Protein AF-A0A392S5E1-F1 (afdb_monomer_lite)

Foldseek 3Di:
DDDDDDDDQDDAPDKDKDKDKDDDPPDDIDMWIFIAHSVRHTDDIGD

Sequence (47 aa):
TEVMIKWKPPMEGWVKLNTDGAYKEGSAAECGGVIRNSNGGLAWRFY

Organism: NCBI:txid97028

Secondary structure (DSSP, 8-state):
--------PPPTTPPEEEEEEE--TTS--EEEEEEE-TTS-EEEEE-

Radius of gyration: 14.72 Å; chains: 1; bounding box: 30×27×37 Å

pLDDT: mean 94.71, std 4.63, range [77.12, 98.38]

InterPro domains:
  IPR053151 Ribonuclease H-like [PTHR47723] (2-42)

Structure (mmCIF, N/CA/C/O backbone):
data_AF-A0A392S5E1-F1
#
_entry.id   AF-A0A392S5E1-F1
#
loop_
_atom_site.group_PDB
_atom_site.id
_atom_site.type_symbol
_atom_site.label_atom_id
_atom_site.label_alt_id
_atom_site.label_comp_id
_atom_site.label_asym_id
_atom_site.label_entity_id
_atom_site.label_seq_id
_atom_site.pdbx_PDB_ins_code
_atom_site.Cartn_x
_atom_site.Cartn_y
_atom_site.Cartn_z
_atom_site.occupancy
_atom_site.B_iso_or_equiv
_atom_site.auth_seq_id
_atom_site.auth_comp_id
_atom_site.auth_asym_id
_atom_site.auth_atom_id
_atom_site.pdbx_PDB_model_num
ATOM 1 N N . THR A 1 1 ? 16.101 21.291 16.114 1.00 77.12 1 THR A N 1
ATOM 2 C CA . THR A 1 1 ? 15.482 20.230 16.935 1.00 77.12 1 THR A CA 1
ATOM 3 C C . THR A 1 1 ? 14.775 19.272 16.006 1.00 77.12 1 THR A C 1
ATOM 5 O O . THR A 1 1 ? 14.074 19.752 15.125 1.00 77.12 1 THR A O 1
ATOM 8 N N . GLU A 1 2 ? 14.982 17.965 16.140 1.00 81.50 2 GLU A N 1
ATOM 9 C CA . GLU A 1 2 ? 14.288 16.953 15.328 1.00 81.50 2 GLU A CA 1
ATOM 10 C C . GLU A 1 2 ? 12.945 16.573 15.969 1.00 81.50 2 GLU A C 1
ATOM 12 O O . GLU A 1 2 ? 12.834 16.517 17.195 1.00 81.50 2 GLU A O 1
ATOM 17 N N . VAL A 1 3 ? 11.918 16.327 15.149 1.00 86.25 3 VAL A N 1
ATOM 18 C CA . VAL A 1 3 ? 10.595 15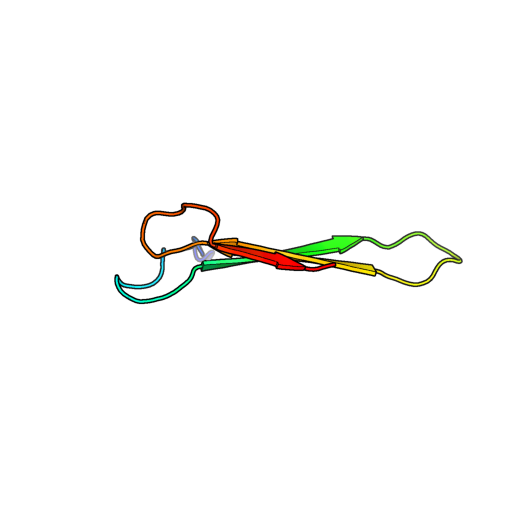.865 15.595 1.00 86.25 3 VAL A CA 1
ATOM 19 C C . VAL A 1 3 ? 10.361 14.466 15.044 1.00 86.25 3 VAL A C 1
ATOM 21 O O . VAL A 1 3 ? 10.360 14.258 13.834 1.00 86.25 3 VAL A O 1
ATOM 24 N N . MET A 1 4 ? 10.129 13.505 15.936 1.00 85.81 4 MET A N 1
ATOM 25 C CA . MET A 1 4 ? 9.756 12.143 15.559 1.00 85.81 4 MET A CA 1
ATOM 26 C C . MET A 1 4 ? 8.324 12.114 15.018 1.00 85.81 4 MET A C 1
ATOM 28 O O . MET A 1 4 ? 7.359 12.159 15.786 1.00 85.81 4 MET A O 1
ATOM 32 N N . ILE A 1 5 ? 8.181 11.998 13.697 1.00 90.00 5 ILE A N 1
ATOM 33 C CA . ILE A 1 5 ? 6.892 11.741 13.050 1.00 90.00 5 ILE A CA 1
ATOM 34 C C . ILE A 1 5 ? 6.734 10.233 12.877 1.00 90.00 5 ILE A C 1
ATOM 36 O O . ILE A 1 5 ? 7.474 9.594 12.135 1.00 90.00 5 ILE A O 1
ATOM 40 N N . LYS A 1 6 ? 5.751 9.663 13.578 1.00 89.88 6 LYS A N 1
ATOM 41 C CA . LYS A 1 6 ? 5.366 8.256 13.443 1.00 89.88 6 LYS A CA 1
ATOM 42 C C . LYS A 1 6 ? 3.953 8.142 12.906 1.00 89.88 6 LYS A C 1
ATOM 44 O O . LYS A 1 6 ? 3.082 8.944 13.245 1.00 89.88 6 LYS A O 1
ATOM 49 N N . TRP A 1 7 ? 3.713 7.095 12.127 1.00 89.06 7 TRP A N 1
ATOM 50 C CA . TRP A 1 7 ? 2.359 6.747 11.734 1.00 89.06 7 TRP A CA 1
ATOM 51 C C . TRP A 1 7 ? 1.538 6.359 12.969 1.00 89.06 7 TRP A C 1
ATOM 53 O O . TRP A 1 7 ? 1.985 5.578 13.814 1.00 89.06 7 TRP A O 1
ATOM 63 N N . LYS A 1 8 ? 0.327 6.907 13.068 1.00 89.50 8 LYS A N 1
ATOM 64 C CA . LYS A 1 8 ? -0.679 6.500 14.046 1.00 89.50 8 LYS A CA 1
ATOM 65 C C . LYS A 1 8 ? -1.863 5.913 13.277 1.00 89.50 8 LYS A C 1
ATOM 67 O O . LYS A 1 8 ? -2.345 6.578 12.359 1.00 89.50 8 LYS A O 1
ATOM 72 N N . PRO A 1 9 ? -2.343 4.708 13.630 1.00 88.56 9 PRO A N 1
ATOM 73 C CA . PRO A 1 9 ? -3.529 4.160 12.994 1.00 88.56 9 PRO A CA 1
ATOM 74 C C . PRO A 1 9 ? -4.726 5.101 13.182 1.00 88.56 9 PRO A C 1
ATOM 76 O O . PRO A 1 9 ? -4.872 5.685 14.262 1.00 88.56 9 PRO A O 1
ATOM 79 N N . PRO A 1 10 ? -5.584 5.247 12.156 1.00 91.75 10 PRO A N 1
ATOM 80 C CA . PRO A 1 10 ? -6.833 5.978 12.294 1.00 91.75 10 PRO A CA 1
ATOM 81 C C . PRO A 1 10 ? -7.757 5.269 13.294 1.00 91.75 10 PRO A C 1
ATOM 83 O O . PRO A 1 10 ? -7.556 4.096 13.623 1.00 91.75 10 PRO A O 1
ATOM 86 N N . MET A 1 11 ? -8.757 5.999 13.787 1.00 93.75 11 MET A N 1
ATOM 87 C CA . MET A 1 11 ? -9.730 5.484 14.752 1.00 93.75 11 MET A CA 1
ATOM 88 C C . MET A 1 11 ? -10.519 4.294 14.189 1.00 93.75 11 MET A C 1
ATOM 90 O O . MET A 1 11 ? -10.605 4.093 12.976 1.00 93.75 11 MET A O 1
ATOM 94 N N . GLU A 1 12 ? -11.127 3.511 15.076 1.00 95.25 12 GLU A N 1
ATOM 95 C CA . GLU A 1 12 ? -12.065 2.463 14.678 1.00 95.25 12 GLU A CA 1
ATOM 96 C C . GLU A 1 12 ? -13.206 3.034 13.812 1.00 95.25 12 GLU A C 1
ATOM 98 O O . GLU A 1 12 ? -13.589 4.196 13.954 1.00 95.25 12 GLU A O 1
ATOM 103 N N . GLY A 1 13 ? -13.692 2.242 12.851 1.00 94.56 13 GLY A N 1
ATOM 104 C CA . GLY A 1 13 ? -14.643 2.682 11.822 1.00 94.56 13 GLY A CA 1
ATOM 105 C C . GLY A 1 13 ? -14.000 3.302 10.575 1.00 94.56 13 GLY A C 1
ATOM 106 O O . GLY A 1 13 ? -14.627 3.323 9.519 1.00 94.56 13 GLY A O 1
ATOM 107 N N . TRP A 1 14 ? -12.735 3.728 10.644 1.00 96.88 14 TRP A N 1
ATOM 108 C CA . TRP A 1 14 ? -11.989 4.197 9.475 1.00 96.88 14 TRP A CA 1
ATOM 109 C C . TRP A 1 14 ? -11.261 3.061 8.756 1.00 96.88 14 TRP A C 1
ATOM 111 O O . TRP A 1 14 ? -10.836 2.065 9.354 1.00 96.88 14 TRP A O 1
ATOM 121 N N . VAL A 1 15 ? -11.040 3.263 7.459 1.00 95.88 15 VAL A N 1
ATOM 122 C CA . VAL A 1 15 ? -10.152 2.422 6.653 1.00 95.88 15 VAL A CA 1
ATOM 123 C C . VAL A 1 15 ? -8.725 2.966 6.667 1.00 95.88 15 VAL A C 1
ATOM 125 O O . VAL A 1 15 ? -8.494 4.169 6.780 1.00 95.88 15 VAL A O 1
ATOM 128 N N . LYS A 1 16 ? -7.748 2.070 6.544 1.00 96.06 16 LYS A N 1
ATOM 129 C CA . LYS A 1 16 ? -6.341 2.419 6.332 1.00 96.06 16 LYS A CA 1
ATOM 130 C C . LYS A 1 16 ? -6.062 2.338 4.839 1.00 96.06 16 LYS A C 1
ATOM 132 O O . LYS A 1 16 ? -6.356 1.316 4.223 1.00 96.06 16 LYS A O 1
ATOM 137 N N . LEU A 1 17 ? -5.481 3.392 4.285 1.00 95.88 17 LEU A N 1
ATOM 138 C CA . LEU A 1 17 ? -5.023 3.422 2.905 1.00 95.88 17 LEU A CA 1
ATOM 139 C C . LEU A 1 17 ? -3.500 3.309 2.887 1.00 95.88 17 LEU A C 1
ATOM 141 O O . LEU A 1 17 ? -2.806 4.095 3.529 1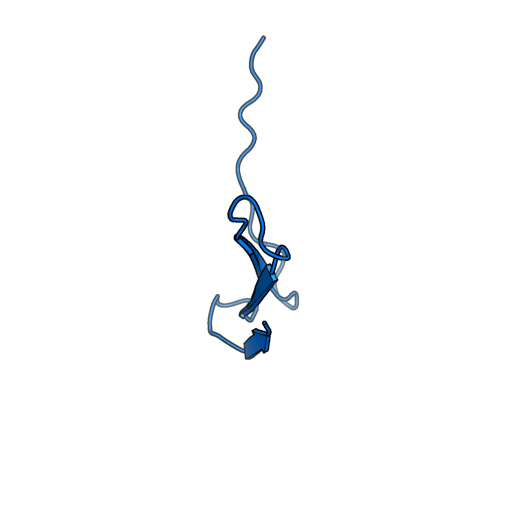.00 95.88 17 LEU A O 1
ATOM 145 N N . ASN A 1 18 ? -2.990 2.331 2.149 1.00 95.75 18 ASN A N 1
ATOM 146 C CA . ASN A 1 18 ? -1.568 2.193 1.887 1.00 95.75 18 ASN A CA 1
ATOM 147 C C . ASN A 1 18 ? -1.367 2.185 0.380 1.00 95.75 18 ASN A C 1
ATOM 149 O O . ASN A 1 18 ? -1.892 1.302 -0.295 1.00 95.75 18 ASN A O 1
ATOM 153 N N . THR A 1 19 ? -0.621 3.161 -0.115 1.00 97.00 19 THR A N 1
ATOM 154 C CA . THR A 1 1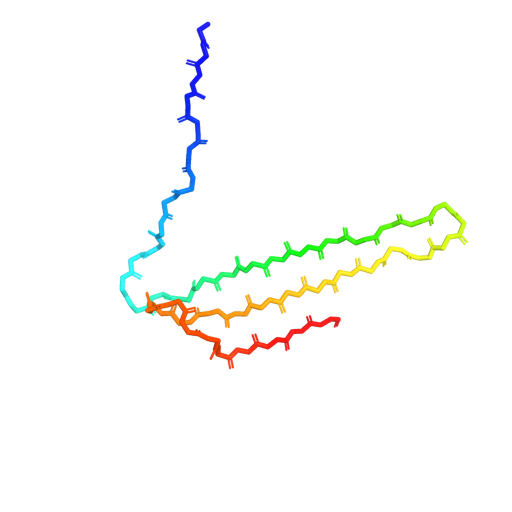9 ? -0.313 3.327 -1.533 1.00 97.00 19 THR A CA 1
ATOM 155 C C . THR A 1 19 ? 1.184 3.284 -1.741 1.00 97.00 19 THR A C 1
ATOM 157 O O . THR A 1 19 ? 1.935 3.702 -0.860 1.00 97.00 19 THR A O 1
ATOM 160 N N . ASP A 1 20 ? 1.597 2.835 -2.912 1.00 97.81 20 ASP A N 1
ATOM 161 C CA . ASP A 1 20 ? 2.966 2.971 -3.379 1.00 97.81 20 ASP A CA 1
ATOM 162 C C . ASP A 1 20 ? 2.967 3.336 -4.863 1.00 97.81 20 ASP A C 1
ATOM 164 O O . ASP A 1 20 ? 2.004 3.062 -5.587 1.00 97.81 20 ASP A O 1
ATOM 168 N N . GLY A 1 21 ? 4.031 4.002 -5.292 1.00 97.38 21 GLY A N 1
ATOM 169 C CA . GLY A 1 21 ? 4.234 4.408 -6.674 1.00 97.38 21 GLY A CA 1
ATOM 170 C C . GLY A 1 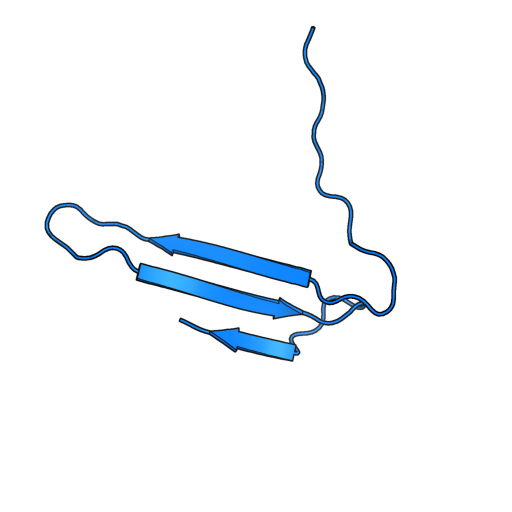21 ? 5.576 3.905 -7.170 1.00 97.38 21 GLY A C 1
ATOM 171 O O . GLY A 1 21 ? 6.581 4.023 -6.472 1.00 97.38 21 GLY A O 1
ATOM 172 N N . ALA A 1 22 ? 5.601 3.380 -8.390 1.00 97.50 22 ALA A N 1
ATOM 173 C CA . ALA A 1 22 ? 6.822 2.936 -9.038 1.00 97.50 22 ALA A CA 1
ATOM 174 C C . ALA A 1 22 ? 7.082 3.771 -10.291 1.00 97.50 22 ALA A C 1
ATOM 176 O O . ALA A 1 22 ? 6.180 4.073 -11.075 1.00 97.50 22 ALA A O 1
ATOM 177 N N . TYR A 1 23 ? 8.345 4.134 -10.483 1.00 97.62 23 TYR A N 1
ATOM 178 C CA . TYR A 1 23 ? 8.796 4.856 -11.661 1.00 97.62 23 TYR A CA 1
ATOM 179 C C . TYR A 1 23 ? 10.116 4.281 -12.159 1.00 97.62 23 TYR A C 1
ATOM 181 O O . TYR A 1 23 ? 11.012 3.954 -11.377 1.00 97.62 23 TYR A O 1
ATOM 189 N N . LYS A 1 24 ? 10.233 4.196 -13.483 1.00 97.50 24 LYS A N 1
ATOM 190 C CA . LYS A 1 24 ? 11.454 3.840 -14.195 1.00 97.50 24 LYS A CA 1
ATOM 191 C C . LYS A 1 24 ? 11.676 4.853 -15.309 1.00 97.50 24 LYS A C 1
ATOM 193 O O . LYS A 1 24 ? 10.743 5.182 -16.037 1.00 97.50 24 LYS A O 1
ATOM 198 N N . GLU A 1 25 ? 12.915 5.317 -15.448 1.00 98.12 25 GLU A N 1
ATOM 199 C CA . GLU A 1 25 ? 13.292 6.269 -16.492 1.00 98.12 25 GLU A CA 1
ATOM 200 C C . GLU A 1 25 ? 12.857 5.789 -17.885 1.00 98.12 25 GLU A C 1
ATOM 202 O O . GLU A 1 25 ? 13.037 4.623 -18.246 1.00 98.12 25 GLU A O 1
ATOM 207 N N . GLY A 1 26 ? 12.241 6.694 -18.650 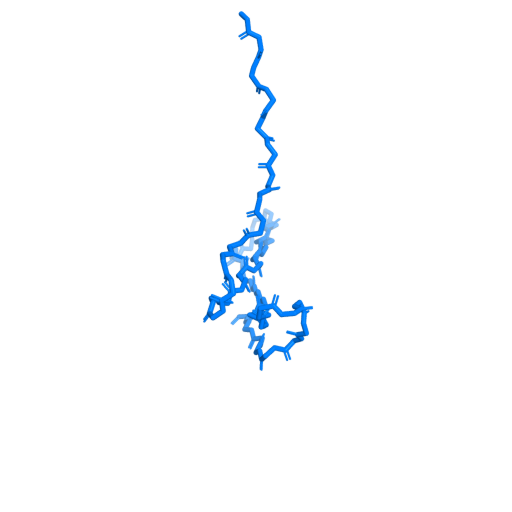1.00 97.44 26 GLY A N 1
ATOM 208 C CA . GLY A 1 26 ? 11.718 6.402 -19.986 1.00 97.44 26 GLY A CA 1
ATOM 209 C C . GLY A 1 26 ? 10.406 5.606 -20.009 1.00 97.44 26 GLY A C 1
ATOM 210 O O . GLY A 1 26 ? 9.993 5.174 -21.080 1.00 97.44 26 GLY A O 1
ATOM 211 N N . SER A 1 27 ? 9.751 5.393 -18.863 1.00 97.31 27 SER A N 1
ATOM 212 C CA . SER A 1 27 ? 8.434 4.744 -18.752 1.00 97.31 27 SER A CA 1
ATOM 213 C C . SER A 1 27 ? 7.420 5.652 -18.049 1.00 97.31 27 SER A C 1
ATOM 215 O O . SER A 1 27 ? 7.795 6.579 -17.331 1.00 97.31 27 SER A O 1
ATOM 217 N N . ALA A 1 28 ? 6.125 5.389 -18.247 1.00 97.44 28 ALA A N 1
ATOM 218 C CA . ALA A 1 28 ? 5.084 6.029 -17.449 1.00 97.44 28 ALA A CA 1
ATOM 219 C C . ALA A 1 28 ? 5.200 5.584 -15.980 1.00 97.44 28 ALA A C 1
ATOM 221 O O . ALA A 1 28 ? 5.527 4.431 -15.703 1.00 97.44 28 ALA A O 1
ATOM 222 N N . ALA A 1 29 ? 4.956 6.505 -15.047 1.00 97.88 29 ALA A N 1
ATOM 223 C CA . ALA A 1 29 ? 4.830 6.159 -13.637 1.00 97.88 29 ALA A CA 1
ATOM 224 C C . ALA A 1 29 ? 3.489 5.457 -13.393 1.00 97.88 29 ALA A C 1
ATOM 226 O O . ALA A 1 29 ? 2.470 5.849 -13.962 1.00 97.88 29 ALA A O 1
ATOM 227 N N . GLU A 1 30 ? 3.496 4.467 -12.509 1.00 97.94 30 GLU A N 1
ATOM 228 C CA . GLU A 1 30 ? 2.301 3.735 -12.093 1.00 97.94 30 GLU A CA 1
ATOM 229 C C . GLU A 1 30 ? 2.166 3.789 -10.573 1.00 97.94 30 GLU A C 1
ATOM 231 O O . GLU A 1 30 ? 3.138 4.012 -9.841 1.00 97.94 30 GLU A O 1
ATOM 236 N N . CYS A 1 31 ? 0.946 3.602 -10.080 1.00 97.62 31 CYS A N 1
ATOM 237 C CA . CYS A 1 31 ? 0.682 3.578 -8.655 1.00 97.62 31 CYS A CA 1
ATOM 238 C C . CYS A 1 31 ? -0.395 2.565 -8.315 1.00 97.62 31 CYS A C 1
ATOM 240 O O . CYS A 1 31 ? -1.269 2.259 -9.110 1.00 97.62 31 CYS A O 1
ATOM 242 N N . GLY A 1 32 ? -0.339 2.059 -7.095 1.00 97.75 32 GLY A N 1
ATOM 243 C CA . GLY A 1 32 ? -1.343 1.145 -6.595 1.00 97.75 32 GLY A CA 1
ATOM 244 C C . GLY A 1 32 ? -1.472 1.249 -5.096 1.00 97.75 32 GLY A C 1
ATOM 245 O O . GLY A 1 32 ? -0.788 2.023 -4.420 1.00 97.75 32 GLY A O 1
ATOM 246 N N . GLY A 1 3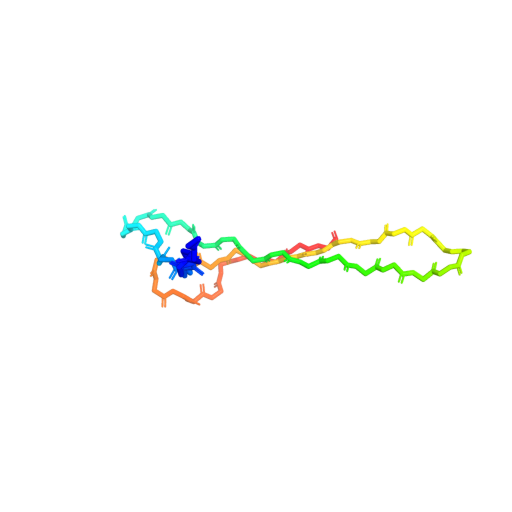3 ? -2.375 0.453 -4.553 1.00 97.94 33 GLY A N 1
ATOM 247 C CA . GLY A 1 33 ? -2.601 0.453 -3.131 1.00 97.94 33 GLY A CA 1
ATOM 248 C C . GLY A 1 33 ? -3.597 -0.579 -2.661 1.00 97.94 33 GLY A C 1
ATOM 249 O O . GLY A 1 33 ? -4.232 -1.317 -3.416 1.00 97.94 33 GLY A O 1
ATOM 250 N N . VAL A 1 34 ? -3.725 -0.617 -1.345 1.00 98.38 34 VAL A N 1
ATOM 251 C CA . VAL A 1 34 ? -4.680 -1.456 -0.642 1.00 98.38 34 VAL A CA 1
ATOM 252 C C . VAL A 1 34 ? -5.432 -0.629 0.382 1.00 98.38 34 VAL A C 1
ATOM 254 O O . VAL A 1 34 ? -4.867 0.203 1.097 1.00 98.38 34 VAL A O 1
ATOM 257 N N . ILE A 1 35 ? -6.725 -0.901 0.466 1.00 98.00 35 ILE A N 1
ATOM 258 C CA . ILE A 1 35 ? -7.607 -0.403 1.508 1.00 98.00 35 ILE A CA 1
ATOM 259 C C . ILE A 1 35 ? -7.744 -1.530 2.523 1.00 98.00 35 ILE A C 1
ATOM 261 O O . ILE A 1 35 ? -8.127 -2.649 2.176 1.00 98.00 35 ILE A O 1
ATOM 265 N N . ARG A 1 36 ? -7.426 -1.243 3.782 1.00 97.44 36 ARG A N 1
ATOM 266 C CA . ARG A 1 36 ? -7.574 -2.170 4.905 1.00 97.44 36 ARG A CA 1
ATOM 267 C C . ARG A 1 36 ? -8.658 -1.674 5.851 1.00 97.44 36 ARG A C 1
ATOM 269 O O . ARG A 1 36 ? -8.816 -0.472 6.046 1.00 97.44 36 ARG A O 1
ATOM 276 N N . ASN A 1 37 ? -9.384 -2.588 6.476 1.00 96.50 37 ASN A N 1
ATOM 277 C CA . ASN A 1 37 ? -10.372 -2.252 7.495 1.00 96.50 37 ASN A CA 1
ATOM 278 C C . ASN A 1 37 ? -9.712 -1.739 8.800 1.00 96.50 37 ASN A C 1
ATOM 280 O O . ASN A 1 37 ? -8.479 -1.666 8.943 1.00 96.50 37 ASN A O 1
ATOM 284 N N . SER A 1 38 ? -10.536 -1.383 9.787 1.00 95.88 38 SER A N 1
ATOM 285 C CA . SER A 1 38 ? -10.088 -0.900 11.102 1.00 95.88 38 SER A CA 1
ATOM 286 C C . SER A 1 38 ? -9.205 -1.908 11.853 1.00 95.88 38 SER A C 1
ATOM 288 O O . SER A 1 38 ? -8.309 -1.491 12.585 1.00 95.88 38 SER A O 1
ATOM 290 N N . ASN A 1 39 ? -9.333 -3.202 11.563 1.00 94.62 39 ASN A N 1
ATOM 291 C CA . ASN A 1 39 ? -8.522 -4.277 12.145 1.00 94.62 39 ASN A CA 1
ATOM 292 C C . ASN A 1 39 ? -7.265 -4.607 11.320 1.00 94.62 39 ASN A C 1
ATOM 294 O O . ASN A 1 39 ? -6.505 -5.502 11.672 1.00 94.62 39 ASN A O 1
ATOM 298 N N . GLY A 1 40 ? -7.027 -3.893 10.213 1.00 94.19 40 GLY A N 1
ATOM 299 C CA . GLY A 1 40 ? -5.874 -4.106 9.333 1.00 94.19 40 GLY A CA 1
ATOM 300 C C . GLY A 1 40 ? -6.055 -5.225 8.302 1.00 94.19 40 GLY A C 1
ATOM 301 O O . GLY A 1 40 ? -5.158 -5.437 7.487 1.00 94.19 40 GLY A O 1
ATOM 302 N N . GLY A 1 41 ? -7.209 -5.894 8.281 1.00 96.94 41 GLY A N 1
ATOM 303 C CA . GLY A 1 41 ? -7.556 -6.872 7.252 1.00 96.94 41 GLY A CA 1
ATOM 304 C C . GLY A 1 41 ? -7.779 -6.204 5.896 1.00 96.94 41 GLY A C 1
ATOM 305 O O . GLY A 1 41 ? -8.248 -5.069 5.829 1.00 96.94 41 GLY A O 1
ATOM 306 N N . LEU A 1 42 ? -7.440 -6.898 4.810 1.00 97.69 42 LEU A N 1
ATOM 307 C CA . LEU A 1 42 ? -7.648 -6.396 3.453 1.00 97.69 42 LEU A CA 1
ATOM 308 C C . LEU A 1 42 ? -9.146 -6.218 3.171 1.00 97.69 42 LEU A C 1
ATOM 310 O O . LEU A 1 42 ? -9.927 -7.141 3.382 1.00 97.69 42 LEU A O 1
ATOM 314 N N . ALA A 1 43 ? -9.526 -5.041 2.679 1.00 97.50 43 ALA A N 1
ATOM 315 C CA . ALA A 1 43 ? -10.870 -4.757 2.188 1.00 97.50 43 ALA A CA 1
ATOM 316 C C . ALA A 1 43 ? -10.884 -4.675 0.655 1.00 97.50 43 ALA A C 1
ATOM 318 O O . ALA A 1 43 ? -11.701 -5.331 0.021 1.00 97.50 43 ALA A O 1
ATOM 319 N N . TRP A 1 44 ? -9.953 -3.912 0.066 1.00 97.88 44 TRP A N 1
ATOM 320 C CA . TRP A 1 44 ? -9.849 -3.713 -1.384 1.00 97.88 44 TRP A CA 1
ATOM 321 C C . TRP A 1 44 ? -8.403 -3.506 -1.835 1.00 97.88 44 TRP A C 1
ATOM 323 O O . TRP A 1 44 ? -7.533 -3.164 -1.032 1.00 97.88 44 TRP A O 1
ATOM 333 N N . ARG A 1 45 ? -8.159 -3.675 -3.138 1.00 97.50 45 ARG A N 1
ATOM 334 C CA . ARG A 1 45 ? -6.894 -3.346 -3.807 1.00 97.50 45 ARG A CA 1
ATOM 335 C C . ARG A 1 45 ? -7.157 -2.597 -5.110 1.00 97.50 45 ARG A C 1
ATOM 337 O O . ARG A 1 45 ? -8.175 -2.852 -5.749 1.00 97.50 45 ARG A O 1
ATOM 344 N N . PHE A 1 46 ? -6.231 -1.731 -5.490 1.00 97.12 46 PHE A N 1
ATOM 345 C CA . PHE A 1 46 ? -6.231 -1.009 -6.757 1.00 97.12 46 PHE A CA 1
ATOM 346 C C . PHE A 1 46 ? -4.798 -0.848 -7.274 1.00 97.12 46 PHE A C 1
ATOM 348 O O . PHE A 1 46 ? -3.837 -0.999 -6.515 1.00 97.12 46 PHE A O 1
ATOM 355 N N . TYR A 1 47 ? -4.687 -0.593 -8.567 1.00 94.00 47 TYR A N 1
ATOM 356 C CA . TYR A 1 47 ? -3.472 -0.407 -9.352 1.00 94.00 47 TYR A CA 1
ATOM 357 C C . TYR A 1 47 ? -3.810 0.492 -10.544 1.00 94.00 47 TYR A C 1
ATOM 359 O O . TYR A 1 47 ? -5.028 0.667 -10.796 1.00 94.00 47 TYR A O 1
#